Protein AF-A0A529LP24-F1 (afdb_monomer)

Sequence (90 aa):
PNNLPFSNAAGQGFENRIAQIIADDLGAKLTYTWWAQRRGFVRNTLKAGLCDLVPGTPANLEMLRTTTPYYRSSYVFVTRQHSPDVTSFN

Foldseek 3Di:
DDDPCQDDPVLNHPLSVVQVVVCVVVVHDDDDDDDDPDPCPCVVDCVVVNDPDDSDDPQPPPVDDHDDDPDDDDDDDDDDPPDPDDDDPD

Nearest PDB structures (foldseek):
  6yxu-assembly1_C  TM=4.561E-01  e=7.612E+00  Mycolicibacterium smegmatis MC2 155

Mean predicted aligned error: 3.44 Å

Solvent-accessible surface area (backbone atoms only — not comparable to full-atom values): 6267 Å² total; per-residue (Å²): 112,84,44,74,69,44,34,38,83,84,53,79,10,60,4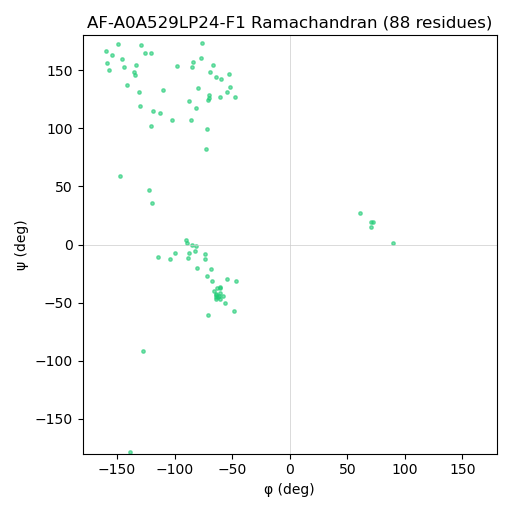6,40,52,52,51,46,54,53,22,61,76,69,74,46,87,81,78,85,74,88,73,75,93,48,96,59,37,58,60,75,26,51,75,61,71,64,45,92,78,75,88,80,74,65,69,81,46,84,95,54,90,63,67,84,76,89,76,87,85,78,89,79,80,85,76,64,90,94,54,83,89,70,92,65,98,118

Radius of gyration: 16.38 Å; Cα contacts (8 Å, |Δi|>4): 66; chains: 1; bounding box: 43×27×41 Å

Secondary structure (DSSP, 8-state):
-EETTTEETTS-SHHHHHHHHHHHHTTPPP-------STTTTTTTGGGTS-S--S---TT-TTS-PPSP-----------TTSPP-----

pLDDT: mean 95.26, std 3.46, range [73.19, 98.5]

Structure (mmCIF, N/CA/C/O backbone):
data_AF-A0A529LP24-F1
#
_entry.id   AF-A0A529LP24-F1
#
loop_
_atom_site.group_PDB
_atom_site.id
_atom_site.type_symbol
_atom_site.label_atom_id
_atom_site.label_alt_id
_atom_site.label_comp_id
_atom_site.label_asym_id
_atom_site.label_entity_id
_atom_site.label_seq_id
_atom_site.pdbx_PDB_ins_code
_atom_site.Cartn_x
_atom_site.Cartn_y
_atom_site.Cartn_z
_atom_site.occupancy
_atom_site.B_iso_or_equiv
_atom_site.auth_seq_id
_atom_site.auth_comp_id
_atom_site.auth_asym_id
_atom_site.auth_atom_id
_atom_site.pdbx_PDB_model_num
ATOM 1 N N . PRO A 1 1 ? -9.482 6.446 -6.908 1.00 73.19 1 PRO A N 1
ATOM 2 C CA . PRO A 1 1 ? -8.125 5.853 -6.754 1.00 73.19 1 PRO A CA 1
ATOM 3 C C . PRO A 1 1 ? -7.799 4.972 -7.971 1.00 73.19 1 PRO A C 1
ATOM 5 O O . PRO A 1 1 ? -8.681 4.260 -8.446 1.00 73.19 1 PRO A O 1
ATOM 8 N N . ASN A 1 2 ? -6.573 5.052 -8.487 1.00 86.94 2 ASN A N 1
ATOM 9 C CA . ASN A 1 2 ? -6.143 4.432 -9.746 1.00 86.94 2 ASN A CA 1
ATOM 10 C C . ASN A 1 2 ? -4.665 3.998 -9.676 1.00 86.94 2 ASN A C 1
ATOM 12 O O . ASN A 1 2 ? -3.845 4.469 -10.455 1.00 86.94 2 ASN A O 1
ATOM 16 N N . ASN A 1 3 ? -4.320 3.131 -8.721 1.00 94.31 3 ASN A N 1
ATOM 17 C CA . ASN A 1 3 ? -2.934 2.742 -8.451 1.00 94.31 3 ASN A CA 1
ATOM 18 C C . ASN A 1 3 ? -2.732 1.225 -8.567 1.00 94.31 3 ASN A C 1
ATOM 20 O O . ASN A 1 3 ? -2.171 0.596 -7.672 1.00 94.31 3 ASN A O 1
ATOM 24 N N . LEU A 1 4 ? -3.239 0.610 -9.640 1.00 96.56 4 LEU A N 1
ATOM 25 C CA . LEU A 1 4 ? -2.913 -0.789 -9.922 1.00 96.56 4 LEU A CA 1
ATOM 26 C C . LEU A 1 4 ? -1.405 -0.927 -10.218 1.00 96.56 4 LEU A C 1
ATOM 28 O O . LEU A 1 4 ? -0.832 -0.023 -10.825 1.00 96.56 4 LEU A O 1
ATOM 32 N N . PRO A 1 5 ? -0.762 -2.032 -9.796 1.00 97.00 5 PRO A N 1
ATOM 33 C CA . PRO A 1 5 ? -1.364 -3.242 -9.219 1.00 97.00 5 PRO A CA 1
ATOM 34 C C . PRO A 1 5 ? -1.639 -3.185 -7.701 1.00 97.00 5 PRO A C 1
ATOM 36 O O . PRO A 1 5 ? -2.167 -4.149 -7.154 1.00 97.00 5 PRO A O 1
ATOM 39 N N . PHE A 1 6 ? -1.316 -2.088 -7.011 1.00 97.19 6 PHE A N 1
ATOM 40 C CA . PHE A 1 6 ? -1.434 -1.977 -5.552 1.00 97.19 6 PHE A CA 1
ATOM 41 C C . PHE A 1 6 ? -2.885 -1.905 -5.080 1.00 97.19 6 PHE A C 1
ATOM 43 O O . PHE A 1 6 ? -3.339 -2.773 -4.336 1.00 97.19 6 PHE A O 1
ATOM 50 N N . SER A 1 7 ? -3.632 -0.886 -5.520 1.00 97.25 7 SER A N 1
ATOM 51 C CA . SER A 1 7 ? -5.022 -0.694 -5.101 1.00 97.25 7 SER A CA 1
ATOM 52 C C . SER A 1 7 ? -5.870 0.138 -6.062 1.00 97.25 7 SER A C 1
ATOM 54 O O . SER A 1 7 ? -5.401 1.055 -6.746 1.00 97.25 7 SER A O 1
ATOM 56 N N . ASN A 1 8 ? -7.170 -0.157 -6.088 1.00 97.00 8 ASN A N 1
ATOM 57 C CA . ASN A 1 8 ? -8.187 0.675 -6.728 1.00 97.00 8 ASN A CA 1
ATOM 58 C C . ASN A 1 8 ? -9.5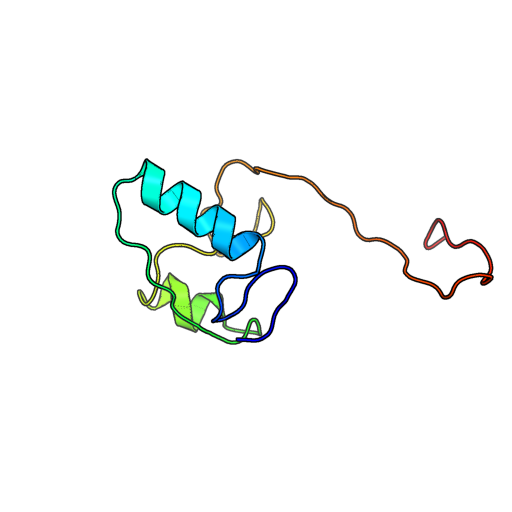45 0.558 -6.007 1.00 97.00 8 ASN A C 1
ATOM 60 O O . ASN A 1 8 ? -9.719 -0.261 -5.108 1.00 97.00 8 ASN A O 1
ATOM 64 N N . ALA A 1 9 ? -10.517 1.387 -6.404 1.00 96.06 9 ALA A N 1
ATOM 65 C CA . ALA A 1 9 ? -11.847 1.409 -5.781 1.00 96.06 9 ALA A CA 1
ATOM 66 C C . ALA A 1 9 ? -12.662 0.137 -6.061 1.00 96.06 9 ALA A C 1
ATOM 68 O O . ALA A 1 9 ? -13.581 -0.168 -5.312 1.00 96.06 9 ALA A O 1
ATOM 69 N N . ALA A 1 10 ? -12.309 -0.599 -7.117 1.00 96.06 10 ALA A N 1
ATOM 70 C CA . ALA A 1 10 ? -12.906 -1.886 -7.447 1.00 96.06 10 ALA A CA 1
ATOM 71 C C . ALA A 1 10 ? -12.312 -3.053 -6.631 1.00 96.06 10 ALA A C 1
ATOM 73 O O . ALA A 1 10 ? -12.741 -4.187 -6.812 1.00 96.06 10 ALA A O 1
ATOM 74 N N . GLY A 1 11 ? -11.325 -2.807 -5.758 1.00 96.38 11 GLY A N 1
ATOM 75 C CA . GLY A 1 11 ? -10.737 -3.834 -4.893 1.00 96.38 11 GLY A CA 1
ATOM 76 C C . GLY A 1 11 ? -9.842 -4.848 -5.614 1.00 96.38 11 GLY A C 1
ATOM 77 O O . GLY A 1 11 ? -9.600 -5.926 -5.085 1.00 96.38 11 GLY A O 1
ATOM 78 N N . GLN A 1 12 ? -9.357 -4.531 -6.816 1.00 97.69 12 GLN A N 1
ATOM 79 C CA . GLN A 1 12 ? -8.630 -5.474 -7.678 1.00 97.69 12 GLN A CA 1
ATOM 80 C C . GLN A 1 12 ? -7.120 -5.525 -7.406 1.00 97.69 12 GLN A C 1
ATOM 82 O O . GLN A 1 12 ? -6.413 -6.323 -8.017 1.00 97.69 12 GLN A O 1
ATOM 87 N N . GLY A 1 13 ? -6.603 -4.642 -6.550 1.00 98.06 13 GLY A N 1
ATOM 88 C CA . GLY A 1 13 ? -5.178 -4.583 -6.253 1.00 98.06 13 GLY A CA 1
ATOM 89 C C . GLY A 1 13 ? -4.747 -5.574 -5.172 1.00 98.06 13 GLY A C 1
ATOM 90 O O . GLY A 1 13 ? -5.543 -5.990 -4.326 1.00 98.06 13 GLY A O 1
ATOM 91 N N . PHE A 1 14 ? -3.465 -5.932 -5.154 1.00 97.88 14 PHE A N 1
ATOM 92 C CA . PHE A 1 14 ? -2.964 -6.891 -4.167 1.00 97.88 14 PHE A CA 1
ATOM 93 C C . PHE A 1 14 ? -2.997 -6.328 -2.732 1.00 97.88 14 PHE A C 1
ATOM 95 O O . PHE A 1 14 ? -3.254 -7.075 -1.790 1.00 97.88 14 PHE A O 1
ATOM 102 N N . GLU A 1 15 ? -2.827 -5.013 -2.542 1.00 97.75 15 GLU A N 1
ATOM 103 C CA . GLU A 1 15 ? -2.944 -4.382 -1.218 1.00 97.75 15 GLU A CA 1
ATOM 104 C C . GLU A 1 15 ? -4.397 -4.332 -0.737 1.00 97.75 15 GLU A C 1
ATOM 106 O O . GLU A 1 15 ? -4.644 -4.386 0.468 1.00 97.75 15 GLU A O 1
ATOM 111 N N . ASN A 1 16 ? -5.375 -4.295 -1.655 1.00 98.06 16 ASN A N 1
ATOM 112 C CA . ASN A 1 16 ? -6.778 -4.464 -1.278 1.00 98.06 16 ASN A CA 1
ATOM 113 C C . ASN A 1 16 ? -7.003 -5.841 -0.647 1.00 98.06 16 ASN A C 1
ATOM 115 O O . ASN A 1 16 ? -7.641 -5.933 0.402 1.00 98.06 16 ASN A O 1
ATOM 119 N N . ARG A 1 17 ? -6.431 -6.895 -1.247 1.00 98.12 17 ARG A N 1
ATOM 120 C CA . ARG A 1 17 ? -6.530 -8.264 -0.730 1.00 98.12 17 ARG A CA 1
ATOM 121 C C . ARG A 1 17 ? -5.816 -8.434 0.611 1.00 98.12 17 ARG A C 1
ATOM 123 O O . ARG A 1 17 ? -6.371 -9.086 1.488 1.00 98.12 17 ARG A O 1
ATOM 130 N N . ILE A 1 18 ? -4.640 -7.829 0.792 1.00 98.12 18 ILE A N 1
ATOM 131 C CA . ILE A 1 18 ? -3.931 -7.829 2.085 1.00 98.12 18 ILE A CA 1
ATOM 132 C C . ILE A 1 18 ? -4.783 -7.157 3.168 1.00 98.12 18 ILE A C 1
ATOM 134 O O . ILE A 1 18 ? -4.953 -7.722 4.244 1.00 98.12 18 ILE A O 1
ATOM 138 N N . ALA A 1 19 ? -5.367 -5.991 2.878 1.00 98.12 19 ALA A N 1
ATOM 139 C CA . ALA A 1 19 ? -6.239 -5.301 3.827 1.00 98.12 19 ALA A CA 1
ATOM 140 C C . ALA A 1 19 ? -7.465 -6.148 4.218 1.00 98.12 19 ALA A C 1
ATOM 142 O O . ALA A 1 19 ? -7.862 -6.132 5.379 1.00 98.12 19 ALA A O 1
ATOM 143 N N . GLN A 1 20 ? -8.023 -6.920 3.276 1.00 98.38 20 GLN A N 1
ATOM 144 C CA . GLN A 1 20 ? -9.106 -7.866 3.563 1.00 98.38 20 GLN A CA 1
ATOM 145 C C . GLN A 1 20 ? -8.664 -8.984 4.508 1.00 98.38 20 GLN A C 1
ATOM 147 O O . GLN A 1 20 ? -9.351 -9.231 5.489 1.00 98.38 20 GLN A O 1
ATOM 152 N N . ILE A 1 21 ? -7.505 -9.603 4.263 1.00 98.25 21 ILE A N 1
ATOM 153 C CA . ILE A 1 21 ? -6.969 -10.661 5.136 1.00 98.25 21 ILE A CA 1
ATOM 154 C C . ILE A 1 21 ? -6.796 -10.146 6.570 1.00 98.25 21 ILE A C 1
ATOM 156 O O . ILE A 1 21 ? -7.190 -10.821 7.513 1.00 98.25 21 ILE A O 1
ATOM 160 N N . ILE A 1 22 ? -6.247 -8.939 6.731 1.00 97.69 22 ILE A N 1
ATOM 161 C C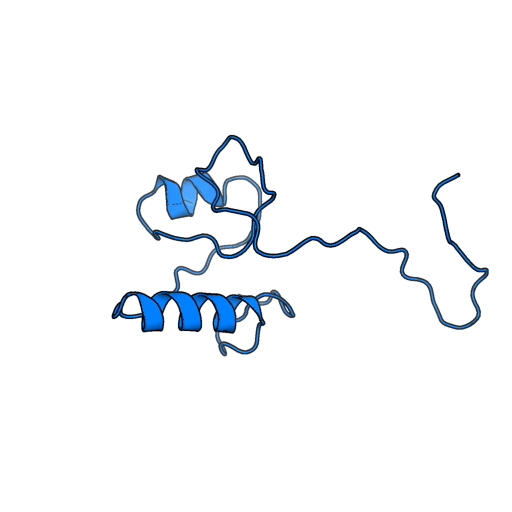A . ILE A 1 22 ? -6.051 -8.321 8.050 1.00 97.69 22 ILE A CA 1
ATOM 162 C C . ILE A 1 22 ? -7.397 -8.048 8.734 1.00 97.69 22 ILE A C 1
ATOM 164 O O . ILE A 1 22 ? -7.551 -8.323 9.918 1.00 97.69 22 ILE A O 1
ATOM 168 N N . ALA A 1 23 ? -8.373 -7.499 8.007 1.00 98.31 23 ALA A N 1
ATOM 169 C CA . ALA A 1 23 ? -9.688 -7.212 8.571 1.00 98.31 23 ALA A CA 1
ATOM 170 C C . ALA A 1 23 ? -10.418 -8.493 9.003 1.00 98.31 23 ALA A C 1
ATOM 172 O O . ALA A 1 23 ? -10.985 -8.519 10.093 1.00 98.31 23 ALA A O 1
ATOM 173 N N . ASP A 1 24 ? -10.354 -9.546 8.184 1.00 98.50 24 ASP A N 1
ATOM 174 C CA . ASP A 1 24 ? -10.960 -10.847 8.479 1.00 98.50 24 ASP A CA 1
ATOM 175 C C . ASP A 1 24 ? -10.337 -11.483 9.732 1.00 98.50 24 ASP A C 1
ATOM 177 O O . ASP A 1 24 ? -11.068 -11.934 10.612 1.00 98.50 24 ASP A O 1
ATOM 181 N N . ASP A 1 25 ? -9.005 -11.461 9.849 1.00 98.12 25 ASP A N 1
ATOM 182 C CA . ASP A 1 25 ? -8.271 -11.992 11.010 1.00 98.12 25 ASP A CA 1
ATOM 183 C C . ASP A 1 25 ? -8.610 -11.242 12.310 1.00 98.12 25 ASP A C 1
ATOM 185 O O . ASP A 1 25 ? -8.770 -11.842 13.372 1.00 98.12 25 ASP A O 1
ATOM 189 N N . LEU A 1 26 ? -8.807 -9.924 12.219 1.00 97.88 26 LEU A N 1
ATOM 190 C CA . LEU A 1 26 ? -9.187 -9.078 13.353 1.00 97.88 26 LEU A CA 1
ATOM 191 C C . LEU A 1 26 ? -10.695 -9.085 13.658 1.00 97.88 26 LEU A C 1
ATOM 193 O O . LEU A 1 26 ? -11.117 -8.443 14.621 1.00 97.88 26 LEU A O 1
ATOM 197 N N . GLY A 1 27 ? -11.524 -9.742 12.839 1.00 98.19 27 GLY A N 1
ATOM 198 C 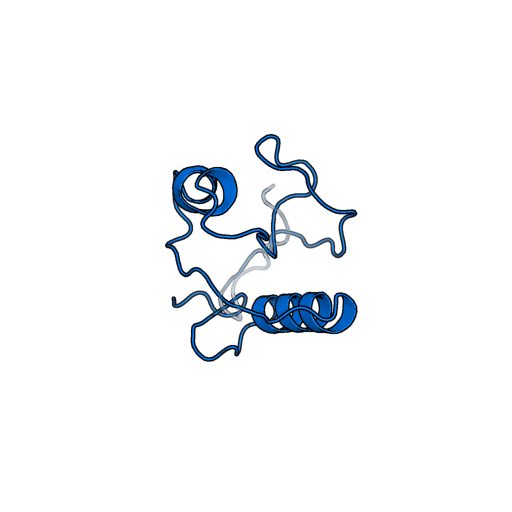CA . GLY A 1 27 ? -12.986 -9.654 12.940 1.00 98.19 27 GLY A CA 1
ATOM 199 C C . GLY A 1 27 ? -13.526 -8.230 12.736 1.00 98.19 27 GLY A C 1
ATOM 200 O O . GLY A 1 27 ? -14.574 -7.871 13.275 1.00 98.19 27 GLY A O 1
ATOM 201 N N . ALA A 1 28 ? -12.799 -7.397 11.991 1.00 97.94 28 ALA A N 1
ATOM 202 C CA . ALA A 1 28 ? -13.109 -5.992 11.769 1.00 97.94 28 ALA A CA 1
ATOM 203 C C . ALA A 1 28 ? -13.828 -5.769 10.430 1.00 97.94 28 ALA A C 1
ATOM 205 O O . ALA A 1 28 ? -13.641 -6.490 9.452 1.00 97.94 28 ALA A O 1
ATOM 206 N N . LYS A 1 29 ? -14.628 -4.700 10.347 1.00 98.06 29 LYS A N 1
ATOM 207 C CA . LYS A 1 29 ? -15.221 -4.267 9.077 1.00 98.06 29 LYS A CA 1
ATOM 208 C C . LYS A 1 29 ? -14.204 -3.454 8.280 1.00 98.06 29 LYS A C 1
ATOM 210 O O . LYS A 1 29 ? -13.832 -2.359 8.695 1.00 98.06 29 LYS A O 1
ATOM 215 N N . LEU A 1 30 ? -13.825 -3.939 7.100 1.00 97.88 30 LEU A N 1
ATOM 216 C CA . LEU A 1 30 ? -12.946 -3.197 6.201 1.00 97.88 30 LEU A CA 1
ATOM 217 C C . LEU A 1 30 ? -13.653 -1.975 5.594 1.00 97.88 30 LEU A C 1
ATOM 219 O O . LEU A 1 30 ? -14.701 -2.088 4.956 1.00 97.88 30 LEU A O 1
ATOM 223 N N . THR A 1 31 ? -13.038 -0.804 5.742 1.00 97.50 31 THR A N 1
ATOM 224 C CA . THR A 1 31 ? -13.425 0.441 5.065 1.00 97.50 31 THR A CA 1
ATOM 225 C C . THR A 1 31 ? -12.190 1.139 4.513 1.00 97.50 31 THR A C 1
ATOM 227 O O . THR A 1 31 ? -11.127 1.095 5.129 1.00 97.50 31 THR A O 1
ATOM 230 N N . TYR A 1 32 ? -12.325 1.812 3.370 1.00 97.12 32 TYR A N 1
ATOM 231 C CA . TYR A 1 32 ? -11.207 2.489 2.715 1.00 97.12 32 TYR A CA 1
ATOM 232 C C . TYR A 1 32 ? -11.334 4.009 2.778 1.00 97.12 32 TYR A C 1
ATOM 234 O O . TYR A 1 32 ? -12.355 4.572 2.386 1.00 97.12 32 TYR A O 1
ATOM 242 N N . THR A 1 33 ? -10.234 4.661 3.149 1.00 96.81 33 THR A N 1
ATOM 243 C CA . THR A 1 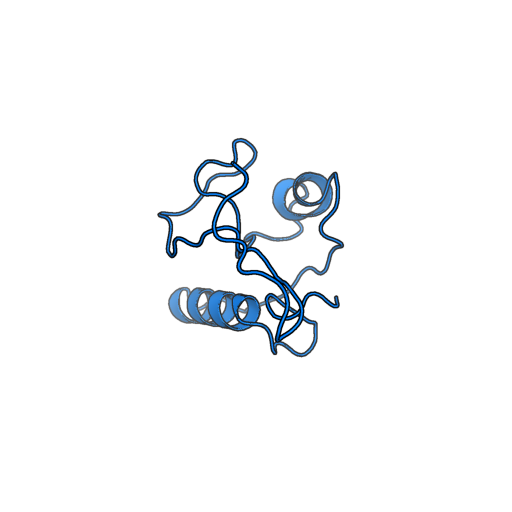33 ? -10.044 6.108 3.005 1.00 96.81 33 THR A CA 1
ATOM 244 C C . THR A 1 33 ? -9.143 6.363 1.805 1.00 96.81 33 THR A C 1
ATOM 246 O O . THR A 1 33 ? -7.942 6.094 1.830 1.00 96.81 33 THR A O 1
ATOM 249 N N . TRP A 1 34 ? -9.727 6.863 0.717 1.00 95.50 34 TRP A N 1
ATOM 250 C CA . TRP A 1 34 ? -9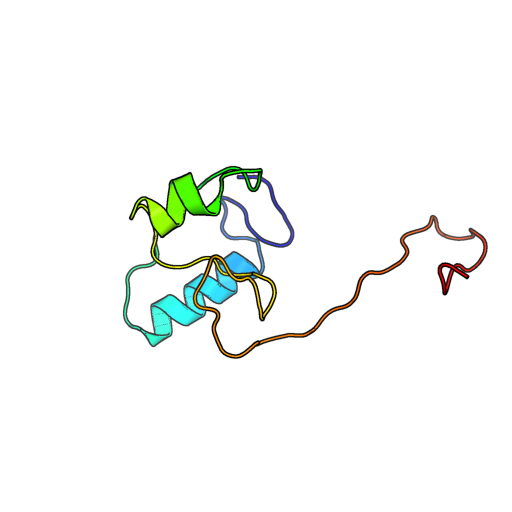.005 7.084 -0.533 1.00 95.50 34 TRP A CA 1
ATOM 251 C C . TRP A 1 34 ? -8.337 8.457 -0.568 1.00 95.50 34 TRP A C 1
ATOM 253 O O . TRP A 1 34 ? -9.003 9.484 -0.486 1.00 95.50 34 TRP A O 1
ATOM 263 N N . TRP A 1 35 ? -7.018 8.476 -0.773 1.00 95.44 35 TRP A N 1
ATOM 264 C CA . TRP A 1 35 ? -6.239 9.707 -0.908 1.00 95.44 35 TRP A CA 1
ATOM 265 C C . TRP A 1 35 ? -5.112 9.549 -1.932 1.00 95.44 35 TRP A C 1
ATOM 267 O O . TRP A 1 35 ? -4.606 8.450 -2.155 1.00 95.44 35 TRP A O 1
ATOM 277 N N . ALA A 1 36 ? -4.693 10.650 -2.559 1.00 93.56 36 ALA A N 1
ATOM 278 C CA . ALA A 1 36 ? -3.568 10.638 -3.491 1.00 93.56 36 ALA A CA 1
ATOM 279 C C . ALA A 1 36 ? -2.238 10.436 -2.741 1.00 93.56 36 ALA A C 1
ATOM 281 O O . ALA A 1 36 ? -1.901 11.235 -1.863 1.00 93.56 36 ALA A O 1
ATOM 282 N N . GLN A 1 37 ? -1.457 9.414 -3.108 1.00 90.19 37 GLN A N 1
ATOM 283 C CA . GLN A 1 37 ? -0.125 9.164 -2.541 1.00 90.19 37 GLN A CA 1
ATOM 284 C C . GLN A 1 37 ? 0.900 10.190 -3.048 1.00 90.19 37 GLN A C 1
ATOM 286 O O . GLN A 1 37 ? 1.644 9.970 -3.995 1.00 90.19 37 GLN A O 1
ATOM 291 N N . ARG A 1 38 ? 0.917 11.355 -2.408 1.00 92.00 38 ARG A N 1
ATOM 292 C CA . ARG A 1 38 ? 1.863 12.449 -2.655 1.00 92.00 38 ARG A CA 1
ATOM 293 C C . ARG A 1 38 ? 2.311 13.055 -1.331 1.00 92.00 38 ARG A C 1
ATOM 295 O O . ARG A 1 38 ? 1.881 12.621 -0.260 1.00 92.00 38 ARG A O 1
ATOM 302 N N . ARG A 1 39 ? 3.161 14.083 -1.387 1.00 93.06 39 ARG A N 1
ATOM 303 C CA . ARG A 1 39 ? 3.620 14.807 -0.193 1.00 93.06 39 ARG A CA 1
ATOM 304 C C . ARG A 1 39 ? 2.435 15.159 0.718 1.00 93.06 39 ARG A C 1
ATOM 306 O O . ARG A 1 39 ? 1.455 15.750 0.273 1.00 93.06 39 ARG A O 1
ATOM 313 N N . GLY A 1 40 ? 2.542 14.785 1.992 1.00 94.00 40 GLY A N 1
ATOM 314 C CA . GLY A 1 40 ? 1.491 14.991 2.990 1.00 94.00 40 GLY A CA 1
ATOM 315 C C . GLY A 1 40 ? 0.465 13.859 3.116 1.00 94.00 40 GLY A C 1
ATOM 316 O O . GLY A 1 40 ? -0.419 13.992 3.954 1.00 94.00 40 GLY A O 1
ATOM 317 N N . PHE A 1 41 ? 0.582 12.754 2.362 1.00 95.31 41 PHE A N 1
ATOM 318 C CA . PHE A 1 41 ? -0.323 11.594 2.451 1.00 95.31 41 PHE A CA 1
ATOM 319 C C . PHE A 1 41 ? -0.544 11.139 3.899 1.00 95.31 41 PHE A C 1
ATOM 321 O O . PHE A 1 41 ? -1.669 11.193 4.380 1.00 95.31 41 PHE A O 1
ATOM 328 N N . VAL A 1 42 ? 0.527 10.799 4.627 1.00 95.88 42 VAL A N 1
ATOM 329 C CA . VAL A 1 42 ? 0.444 10.326 6.024 1.00 95.88 42 VAL A CA 1
ATOM 330 C C . VAL A 1 42 ? -0.186 11.370 6.951 1.00 95.88 42 VAL A C 1
ATOM 332 O O . VAL A 1 42 ? -1.006 11.030 7.799 1.00 95.88 42 VAL A O 1
ATOM 335 N N . ARG A 1 43 ? 0.173 12.649 6.780 1.00 95.62 43 ARG A N 1
ATOM 336 C CA . ARG A 1 43 ? -0.346 13.749 7.606 1.00 95.62 43 ARG A CA 1
ATOM 337 C C . ARG A 1 43 ? -1.852 13.934 7.430 1.00 95.62 43 ARG A C 1
ATOM 339 O O . ARG A 1 43 ? -2.546 14.143 8.411 1.00 95.62 43 ARG A O 1
ATOM 346 N N . ASN A 1 44 ? -2.333 13.870 6.192 1.00 96.44 44 ASN A N 1
ATOM 347 C CA . ASN A 1 44 ? -3.729 14.138 5.849 1.00 96.44 44 ASN A CA 1
ATOM 348 C C . ASN A 1 44 ? -4.614 12.875 5.893 1.00 96.44 44 ASN A C 1
ATOM 350 O O . ASN A 1 44 ? -5.772 12.954 5.503 1.00 96.44 44 ASN A O 1
ATOM 354 N N . THR A 1 45 ? -4.079 11.718 6.301 1.00 96.88 45 THR A N 1
ATOM 355 C CA . THR A 1 45 ? -4.827 10.451 6.406 1.00 96.88 45 THR A CA 1
ATOM 356 C C . THR A 1 45 ? -4.649 9.842 7.797 1.00 96.88 45 THR A C 1
ATOM 358 O O . THR A 1 45 ? -5.367 10.224 8.717 1.00 96.88 45 THR A O 1
ATOM 361 N N . LEU A 1 46 ? -3.647 8.978 7.982 1.00 96.94 46 LEU A N 1
ATOM 362 C CA . LEU A 1 46 ? -3.387 8.240 9.218 1.00 96.94 46 LEU A CA 1
ATOM 363 C C . LEU A 1 46 ? -3.221 9.174 10.429 1.00 96.94 46 LEU A C 1
ATOM 365 O O . LEU A 1 46 ? -3.901 9.022 11.435 1.00 96.94 46 LEU A O 1
ATOM 369 N N . LYS A 1 47 ? -2.368 10.204 10.328 1.00 96.12 47 LYS A N 1
ATOM 370 C CA . LYS A 1 47 ? -2.154 11.157 11.437 1.00 96.12 47 LYS A CA 1
ATOM 371 C C . LYS A 1 47 ? -3.315 12.135 11.643 1.00 96.12 47 LYS A C 1
ATOM 373 O O . LYS A 1 47 ? -3.343 12.811 12.665 1.00 96.12 47 LYS A O 1
ATOM 378 N N . ALA A 1 48 ? -4.250 12.211 10.697 1.00 97.44 48 ALA A N 1
ATOM 379 C CA . ALA A 1 48 ? -5.494 12.961 10.844 1.00 97.44 48 ALA A CA 1
ATOM 380 C C . ALA A 1 48 ? -6.626 12.107 11.451 1.00 97.44 48 ALA A C 1
ATOM 382 O O . ALA A 1 48 ? -7.738 12.606 11.590 1.00 97.44 48 ALA A O 1
ATOM 383 N N . GLY A 1 49 ? -6.368 10.835 11.788 1.00 97.06 49 GLY A N 1
ATOM 384 C CA . GLY A 1 49 ? -7.373 9.923 12.341 1.00 97.06 49 GLY A CA 1
ATOM 385 C C . GLY A 1 49 ? -8.437 9.485 11.331 1.00 97.06 49 GLY A C 1
ATOM 386 O O . GLY A 1 49 ? -9.516 9.062 11.727 1.00 97.06 49 GLY A O 1
ATOM 387 N N . LEU A 1 50 ? -8.165 9.611 10.026 1.00 97.94 50 LEU A N 1
ATOM 388 C CA . LEU A 1 50 ? -9.113 9.223 8.972 1.00 97.94 50 LEU A CA 1
ATOM 389 C C . LEU A 1 50 ? -8.976 7.753 8.550 1.00 97.94 50 LEU A C 1
ATOM 391 O O . LEU A 1 50 ? -9.791 7.256 7.774 1.00 97.94 50 LEU A O 1
ATOM 395 N N . CYS A 1 51 ? -7.913 7.080 8.980 1.00 97.25 51 CYS A N 1
ATOM 396 C CA . CYS A 1 51 ? -7.692 5.650 8.803 1.00 97.25 51 CYS A CA 1
ATOM 397 C C . CYS A 1 51 ? -6.669 5.149 9.826 1.00 97.25 51 CYS A C 1
ATOM 399 O O . CYS A 1 51 ? -5.937 5.950 10.407 1.00 97.25 51 CYS A O 1
ATOM 401 N N . ASP A 1 52 ? -6.581 3.825 9.963 1.00 96.62 52 ASP A N 1
ATOM 402 C CA . ASP A 1 52 ? -5.743 3.166 10.976 1.00 96.62 52 ASP A CA 1
ATOM 403 C C . ASP A 1 52 ? -4.591 2.341 10.379 1.00 96.62 52 ASP A C 1
ATOM 405 O O . ASP A 1 52 ? -3.687 1.908 11.091 1.00 96.62 52 ASP A O 1
ATOM 409 N N . LEU A 1 53 ? -4.596 2.131 9.058 1.00 96.06 53 LEU A N 1
ATOM 410 C CA . LEU A 1 53 ? -3.630 1.289 8.354 1.00 96.06 53 LEU A CA 1
ATOM 411 C C . LEU A 1 53 ? -3.233 1.898 7.004 1.00 96.06 53 LEU A C 1
ATOM 413 O O . LEU A 1 53 ? -4.078 2.334 6.221 1.00 96.06 53 LEU A O 1
ATOM 417 N N . VAL A 1 54 ? -1.933 1.851 6.707 1.00 96.75 54 VAL A N 1
ATOM 418 C CA . VAL A 1 54 ? -1.381 2.013 5.355 1.00 96.75 54 VAL A CA 1
ATOM 419 C C . VAL A 1 54 ? -0.777 0.660 4.953 1.00 96.75 54 VAL A C 1
ATOM 421 O O . VAL A 1 54 ? 0.194 0.254 5.590 1.00 96.75 54 VAL A O 1
ATOM 424 N N . PRO A 1 55 ? -1.322 -0.056 3.946 1.00 95.25 55 PRO A N 1
ATOM 425 C CA . PRO A 1 55 ? -0.941 -1.449 3.679 1.00 95.25 55 PRO A CA 1
ATOM 426 C C . PRO A 1 55 ? 0.539 -1.668 3.342 1.00 95.25 55 PRO A C 1
ATOM 428 O O . PRO A 1 55 ? 1.122 -2.665 3.766 1.00 95.25 55 PRO A O 1
ATOM 431 N N . GLY A 1 56 ? 1.157 -0.749 2.596 1.00 94.19 56 GLY A N 1
ATOM 432 C CA . GLY A 1 56 ? 2.534 -0.879 2.122 1.00 94.19 56 GLY A CA 1
ATOM 433 C C . GLY A 1 56 ? 3.365 0.364 2.412 1.00 94.19 56 GLY A C 1
ATOM 434 O O . GLY A 1 56 ? 3.066 1.454 1.928 1.00 94.19 56 GLY A O 1
ATOM 435 N N . THR A 1 57 ? 4.433 0.202 3.198 1.00 94.81 57 THR A N 1
ATOM 436 C CA . THR A 1 57 ? 5.434 1.248 3.462 1.00 94.81 57 THR A CA 1
ATOM 437 C C . THR A 1 57 ? 6.825 0.624 3.629 1.00 94.81 57 THR A C 1
ATOM 439 O O . THR A 1 57 ? 6.923 -0.574 3.906 1.00 94.81 57 THR A O 1
ATOM 442 N N . PRO A 1 58 ? 7.918 1.392 3.466 1.00 94.12 58 PRO A N 1
ATOM 443 C CA . PRO A 1 58 ? 9.256 0.915 3.803 1.00 94.12 58 PRO A CA 1
ATOM 444 C C . PRO A 1 58 ? 9.370 0.535 5.285 1.00 94.12 58 PRO A C 1
ATOM 446 O O . PRO A 1 58 ? 8.854 1.245 6.145 1.00 94.12 58 PRO A O 1
ATOM 449 N N . ALA A 1 59 ? 10.115 -0.534 5.584 1.00 93.25 59 ALA A N 1
ATOM 450 C CA . ALA A 1 59 ? 10.222 -1.124 6.924 1.00 93.25 59 ALA A CA 1
ATOM 451 C C . ALA A 1 59 ? 10.640 -0.145 8.038 1.00 93.25 59 ALA A C 1
ATOM 453 O O . ALA A 1 59 ? 10.220 -0.314 9.176 1.00 93.25 59 ALA A O 1
ATOM 454 N N . ASN A 1 60 ? 11.423 0.889 7.716 1.00 89.25 60 ASN A N 1
ATOM 455 C CA . ASN A 1 60 ? 11.966 1.847 8.685 1.00 89.25 60 ASN A CA 1
ATOM 456 C C . ASN A 1 60 ? 11.498 3.282 8.397 1.00 89.25 60 ASN A C 1
ATOM 458 O O . ASN A 1 60 ? 12.265 4.235 8.529 1.00 89.25 60 ASN A O 1
ATOM 462 N N . LEU A 1 61 ? 10.258 3.450 7.927 1.00 91.25 61 LEU A N 1
ATOM 463 C CA . LEU A 1 61 ? 9.715 4.776 7.650 1.00 91.25 61 LEU A CA 1
ATOM 464 C C . LEU A 1 61 ? 9.416 5.524 8.962 1.00 91.25 61 LEU A C 1
ATOM 466 O O . LEU A 1 61 ? 8.358 5.341 9.551 1.00 91.25 61 LEU A O 1
ATOM 470 N N . GLU A 1 62 ? 10.325 6.416 9.364 1.00 90.44 62 GLU A N 1
ATOM 471 C CA . GLU A 1 62 ? 10.338 7.149 10.648 1.00 90.44 62 GLU A CA 1
ATOM 472 C C . GLU A 1 62 ? 8.996 7.783 11.057 1.00 90.44 62 GLU A C 1
ATOM 474 O O . GLU A 1 62 ? 8.659 7.882 12.233 1.00 90.44 62 GLU A O 1
ATOM 479 N N . MET A 1 63 ? 8.183 8.205 10.088 1.00 91.06 63 MET A N 1
ATOM 480 C CA . MET A 1 63 ? 6.907 8.864 10.365 1.00 91.06 63 MET A CA 1
ATOM 481 C C . MET A 1 63 ? 5.801 7.924 10.868 1.00 91.06 63 MET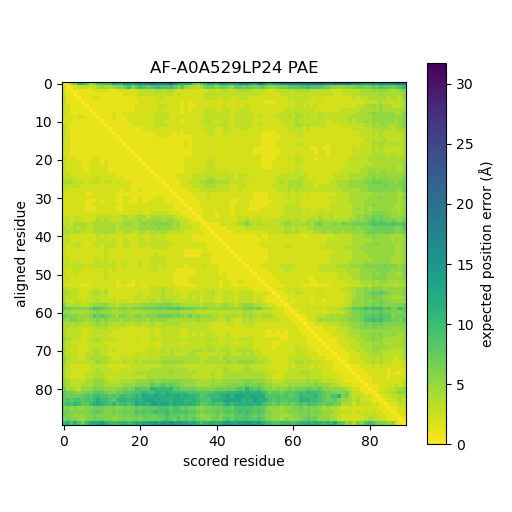 A C 1
ATOM 483 O O . MET A 1 63 ? 4.734 8.433 11.230 1.00 91.06 63 MET A O 1
ATOM 487 N N . LEU A 1 64 ? 6.023 6.606 10.849 1.00 94.12 64 LEU A N 1
ATOM 488 C CA . LEU A 1 64 ? 5.043 5.560 11.130 1.00 94.12 64 LEU A CA 1
ATOM 489 C C . LEU A 1 64 ? 5.604 4.501 12.085 1.00 94.12 64 LEU A C 1
ATOM 491 O O . LEU A 1 64 ? 6.800 4.233 12.112 1.00 94.12 64 LEU A O 1
ATOM 495 N N . ARG A 1 65 ? 4.707 3.827 12.810 1.00 95.00 65 ARG A N 1
ATOM 496 C CA . ARG A 1 65 ? 5.018 2.551 13.459 1.00 95.00 65 ARG A CA 1
ATOM 497 C C . ARG A 1 65 ? 4.780 1.433 12.446 1.00 95.00 65 ARG A C 1
ATOM 499 O O . ARG A 1 65 ? 3.634 1.151 12.109 1.00 95.00 65 ARG A O 1
ATOM 506 N N . THR A 1 66 ? 5.849 0.838 11.940 1.00 96.06 66 THR A N 1
ATOM 507 C CA . THR A 1 66 ? 5.788 -0.226 10.932 1.00 96.06 66 THR A CA 1
ATOM 508 C C . THR A 1 66 ? 5.584 -1.599 11.577 1.00 96.06 66 THR A C 1
ATOM 510 O O . THR A 1 66 ? 5.938 -1.824 12.737 1.00 96.06 66 THR A O 1
ATOM 513 N N . THR A 1 67 ? 4.966 -2.522 10.838 1.00 95.19 67 THR A N 1
ATOM 514 C CA . THR A 1 67 ? 4.850 -3.931 11.242 1.00 95.19 67 THR A CA 1
ATOM 515 C C . THR A 1 67 ? 6.176 -4.660 11.028 1.00 95.19 67 THR A C 1
ATOM 517 O O . THR A 1 67 ? 7.085 -4.140 10.374 1.00 95.19 67 THR A O 1
ATOM 520 N N . THR A 1 68 ? 6.266 -5.916 11.476 1.00 95.94 68 THR A N 1
ATOM 521 C CA . THR A 1 68 ? 7.277 -6.829 10.929 1.00 95.94 68 THR A CA 1
ATOM 522 C C . THR A 1 68 ? 7.128 -6.867 9.399 1.00 95.94 68 THR A C 1
ATOM 524 O O . THR A 1 68 ? 5.996 -7.002 8.915 1.00 95.94 68 THR A O 1
ATOM 527 N N . PRO A 1 69 ? 8.214 -6.706 8.619 1.00 97.00 69 PRO A N 1
ATOM 528 C CA . PRO A 1 69 ? 8.126 -6.721 7.163 1.00 97.00 69 PRO A CA 1
ATOM 529 C C . PRO A 1 69 ? 7.582 -8.057 6.652 1.00 97.00 69 PRO A C 1
ATOM 531 O O . PRO A 1 69 ? 8.122 -9.109 6.983 1.00 97.00 69 PRO A O 1
ATOM 534 N N . TYR A 1 70 ? 6.533 -8.015 5.828 1.00 95.44 70 TYR A N 1
ATOM 535 C CA . TYR A 1 70 ? 5.887 -9.218 5.285 1.00 95.44 70 TYR A CA 1
ATOM 536 C C . TYR A 1 70 ? 6.324 -9.560 3.848 1.00 95.44 70 TYR A C 1
ATOM 538 O O . TYR A 1 70 ? 5.974 -10.619 3.337 1.00 95.44 70 TYR A O 1
ATOM 546 N N . TYR A 1 71 ? 7.105 -8.696 3.189 1.00 95.88 71 TYR A N 1
ATOM 547 C CA . TYR A 1 71 ? 7.800 -9.009 1.937 1.00 95.88 71 TYR A CA 1
ATOM 548 C C . TYR A 1 71 ? 9.044 -8.132 1.757 1.00 95.88 71 TYR A C 1
ATOM 550 O O . TYR A 1 71 ? 9.192 -7.085 2.391 1.00 95.88 71 TYR A O 1
ATOM 558 N N . ARG A 1 72 ? 9.934 -8.554 0.854 1.00 96.62 72 ARG A N 1
ATOM 559 C CA . ARG A 1 72 ? 11.081 -7.776 0.377 1.00 96.62 72 ARG A CA 1
ATOM 560 C C . ARG A 1 72 ? 11.093 -7.816 -1.146 1.00 96.62 72 ARG A C 1
ATOM 562 O O . ARG A 1 72 ? 10.997 -8.890 -1.727 1.00 96.62 72 ARG A O 1
ATOM 569 N N . SER A 1 73 ? 11.233 -6.652 -1.770 1.00 94.69 73 SER A N 1
ATOM 570 C CA . SER A 1 73 ? 11.366 -6.500 -3.222 1.00 94.69 73 SER A CA 1
ATOM 571 C C . SER A 1 73 ? 12.581 -5.632 -3.553 1.00 94.69 73 SER A C 1
ATOM 573 O O . SER A 1 73 ? 13.190 -5.036 -2.660 1.00 94.69 73 SER A O 1
ATOM 575 N N . SER A 1 74 ? 12.931 -5.555 -4.833 1.00 95.00 74 SER A N 1
ATOM 576 C CA . SER A 1 74 ? 13.959 -4.661 -5.361 1.00 95.00 74 SER A CA 1
ATOM 577 C C . SER A 1 74 ? 13.376 -3.707 -6.401 1.00 95.00 74 SER A C 1
ATOM 579 O O . SER A 1 74 ? 12.285 -3.924 -6.933 1.00 95.00 74 SER A O 1
ATOM 581 N N . TYR A 1 75 ? 14.131 -2.655 -6.706 1.00 95.56 75 TYR A N 1
ATOM 582 C CA . TYR A 1 75 ? 13.966 -1.946 -7.970 1.00 95.56 75 TYR A CA 1
ATOM 583 C C . TYR A 1 75 ? 14.388 -2.859 -9.127 1.00 95.56 75 TYR A C 1
ATOM 585 O O . TYR A 1 75 ? 15.194 -3.774 -8.942 1.00 95.56 75 TYR A O 1
ATOM 593 N N . VAL A 1 76 ? 13.835 -2.603 -10.311 1.00 95.88 76 VAL A N 1
ATOM 594 C CA . VAL A 1 76 ? 14.151 -3.323 -11.549 1.00 95.88 76 VAL A CA 1
ATOM 595 C C . VAL A 1 76 ? 14.329 -2.327 -12.689 1.00 95.88 76 VAL A C 1
ATOM 597 O O . VAL A 1 76 ? 13.676 -1.280 -12.710 1.00 95.88 76 VAL A O 1
ATOM 600 N N . PHE A 1 77 ? 15.190 -2.659 -13.648 1.00 95.69 77 PHE A N 1
ATOM 601 C CA . PHE A 1 77 ? 15.236 -1.963 -14.928 1.00 95.69 77 PHE A CA 1
ATOM 602 C C . PHE A 1 77 ? 14.122 -2.489 -15.831 1.00 95.69 77 PHE A C 1
ATOM 604 O O . PHE A 1 77 ? 13.915 -3.695 -15.937 1.00 95.69 77 PHE A O 1
ATOM 611 N N . VAL A 1 78 ? 13.404 -1.578 -16.487 1.00 95.12 78 VAL A N 1
ATOM 612 C CA . VAL A 1 78 ? 12.360 -1.918 -17.459 1.00 95.12 78 VAL A CA 1
ATOM 613 C C . VAL A 1 78 ? 12.768 -1.340 -18.806 1.00 95.12 78 VAL A C 1
ATOM 615 O O . VAL A 1 78 ? 12.859 -0.123 -18.964 1.00 95.12 78 VAL A O 1
ATOM 618 N N . THR A 1 79 ? 13.027 -2.211 -19.777 1.00 95.44 79 THR A N 1
ATOM 619 C CA . THR A 1 79 ? 13.430 -1.847 -21.142 1.00 95.44 79 THR A CA 1
ATOM 620 C C . THR A 1 79 ? 12.495 -2.499 -22.162 1.00 95.44 79 THR A C 1
ATOM 622 O O . THR A 1 79 ? 11.715 -3.397 -21.838 1.00 95.44 79 THR A O 1
ATOM 625 N N . ARG A 1 80 ? 12.520 -2.023 -23.414 1.00 96.50 80 ARG A N 1
ATOM 626 C CA . ARG A 1 80 ? 11.776 -2.686 -24.496 1.00 96.50 80 ARG A CA 1
ATOM 627 C C . ARG A 1 80 ? 12.415 -4.033 -24.806 1.00 96.50 80 ARG A C 1
ATOM 629 O O . ARG A 1 80 ? 13.640 -4.155 -24.769 1.00 96.50 80 ARG A O 1
ATOM 636 N N . GLN A 1 81 ? 11.591 -4.989 -25.224 1.00 94.62 81 GLN A N 1
ATOM 637 C CA . GLN A 1 81 ? 12.072 -6.242 -25.793 1.00 94.62 81 GLN A CA 1
ATOM 638 C C . GLN A 1 81 ? 13.081 -5.953 -26.921 1.00 94.62 81 GLN A C 1
ATOM 640 O O . GLN A 1 81 ? 12.859 -5.049 -27.727 1.00 94.62 81 GLN A O 1
ATOM 645 N N . HIS A 1 82 ? 14.193 -6.694 -26.940 1.00 93.88 82 HIS A N 1
ATOM 646 C CA . HIS A 1 82 ? 15.324 -6.524 -27.870 1.00 93.88 82 HIS A CA 1
ATOM 647 C C . HIS A 1 82 ? 16.195 -5.264 -27.674 1.00 93.88 82 HIS A C 1
ATOM 649 O O . HIS A 1 82 ? 16.989 -4.932 -28.552 1.00 93.88 82 HIS A O 1
ATOM 655 N N . SER A 1 83 ? 16.093 -4.571 -26.535 1.00 93.81 83 SER A N 1
ATOM 656 C CA . SER A 1 83 ? 17.105 -3.577 -26.128 1.00 93.81 83 SER A CA 1
ATOM 657 C C . SER A 1 83 ? 18.360 -4.277 -25.574 1.00 93.81 83 SER A C 1
ATOM 659 O O . SER A 1 83 ? 18.255 -5.434 -25.161 1.00 93.81 83 SER A O 1
ATOM 661 N N . PRO A 1 84 ? 19.529 -3.605 -25.521 1.00 91.88 84 PRO A N 1
ATOM 662 C CA . PRO A 1 84 ? 20.686 -4.115 -24.787 1.00 91.88 84 PRO A CA 1
ATOM 663 C C . PRO A 1 84 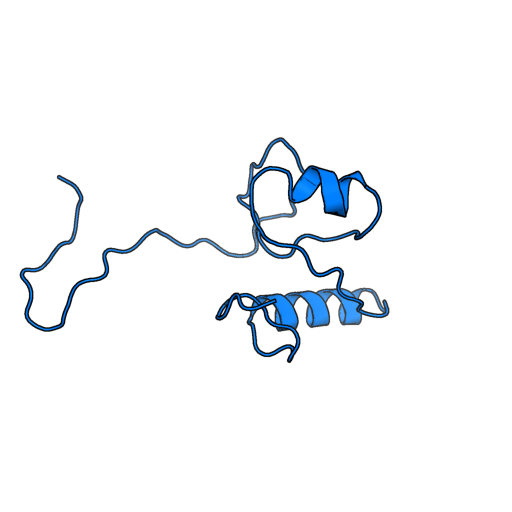? 20.328 -4.467 -23.339 1.00 91.88 84 PRO A C 1
ATOM 665 O O . PRO A 1 84 ? 19.471 -3.815 -22.735 1.00 91.88 84 PRO A O 1
ATOM 668 N N . ASP A 1 85 ? 20.984 -5.492 -22.800 1.00 92.44 85 ASP A N 1
ATOM 669 C CA . ASP A 1 85 ? 20.751 -5.938 -21.429 1.00 92.44 85 ASP A CA 1
ATOM 670 C C . ASP A 1 85 ? 21.289 -4.904 -20.426 1.00 92.44 85 ASP A C 1
ATOM 672 O O . ASP A 1 85 ? 22.433 -4.459 -20.531 1.00 92.44 85 ASP A O 1
ATOM 676 N N . VAL A 1 86 ? 20.445 -4.501 -19.473 1.00 94.19 86 VAL A N 1
ATOM 677 C CA . VAL A 1 86 ? 20.773 -3.532 -18.418 1.00 94.19 86 VAL A CA 1
ATOM 678 C C . VAL A 1 86 ? 20.579 -4.222 -17.077 1.00 94.19 86 VAL A C 1
ATOM 680 O O . VAL A 1 86 ? 19.458 -4.376 -16.594 1.00 94.19 86 VAL A O 1
ATOM 683 N N . THR A 1 87 ? 21.688 -4.626 -16.468 1.00 93.19 87 THR A N 1
ATOM 684 C CA . THR A 1 87 ? 21.700 -5.407 -15.222 1.00 93.19 87 THR A CA 1
ATOM 685 C C . THR A 1 87 ? 22.077 -4.573 -13.994 1.00 93.19 8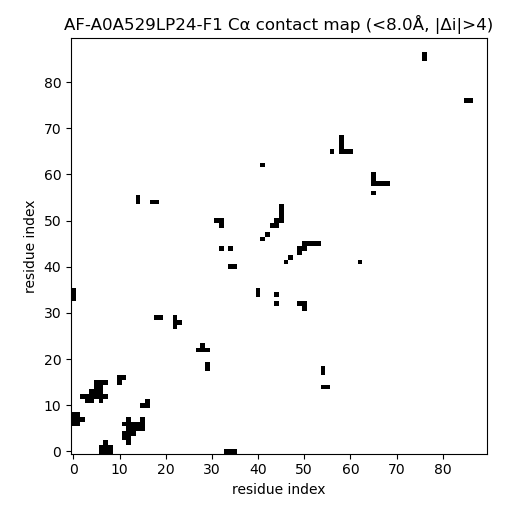7 THR A C 1
ATOM 687 O O . THR A 1 87 ? 21.899 -5.020 -12.861 1.00 93.19 87 THR A O 1
ATOM 690 N N . SER A 1 88 ? 22.595 -3.358 -14.200 1.00 94.44 88 SER A N 1
ATOM 691 C CA . SER A 1 88 ? 23.292 -2.544 -13.200 1.00 94.44 88 SER A CA 1
ATOM 692 C C . SER A 1 88 ? 23.280 -1.058 -13.602 1.00 94.44 88 SER A C 1
ATOM 694 O O . SER A 1 88 ? 23.133 -0.736 -14.778 1.00 94.44 88 SER A O 1
ATOM 696 N N . PHE A 1 89 ? 23.419 -0.148 -12.626 1.00 93.56 89 PHE A N 1
ATOM 697 C CA . PHE A 1 89 ? 23.636 1.287 -12.890 1.00 93.56 89 PHE A CA 1
ATOM 698 C C . PHE A 1 89 ? 25.097 1.628 -13.233 1.00 93.56 89 PHE A C 1
ATOM 700 O O . PHE A 1 89 ? 25.338 2.698 -13.788 1.00 93.56 89 PHE A O 1
ATOM 707 N N . ASN A 1 90 ? 26.038 0.750 -12.871 1.00 84.31 90 ASN A N 1
ATOM 708 C CA . ASN A 1 90 ? 27.466 0.849 -13.190 1.00 84.31 90 ASN A CA 1
ATOM 709 C C . ASN A 1 90 ? 27.811 0.006 -14.413 1.00 84.31 90 ASN A C 1
ATOM 711 O O . ASN A 1 90 ? 27.211 -1.093 -14.522 1.00 84.31 90 ASN A O 1
#